Protein AF-A0A2V9LGN7-F1 (afdb_monomer_lite)

pLDDT: mean 71.52, std 15.53, range [40.0, 89.19]

Sequence (63 aa):
MIENESQSEKPLAGACVHEWTPTQSPYAVAEVCGLCKLFRYKAGPTADWEYRAPIPIPRMRGE

Radius of gyration: 16.07 Å; chains: 1; bounding box: 46×35×36 Å

Foldseek 3Di:
DDDPPVPPPLQDVVNDPFPWDWDDDPAPTKTAGPRPRWIWGANDPPGDIDTDRPPPPPPPPDD

Secondary structure (DSSP, 8-state):
---------PPPTT-----EEE---SSSEEEEETTT--EEEESSTTSPPEEEPPP--------

Structure (mmCIF, N/CA/C/O backbone):
data_AF-A0A2V9LGN7-F1
#
_entry.id   AF-A0A2V9LGN7-F1
#
loop_
_atom_site.group_PDB
_atom_site.id
_atom_site.type_symbol
_atom_site.label_atom_id
_atom_site.label_alt_id
_atom_site.label_comp_id
_atom_site.label_asym_id
_atom_site.label_entity_id
_atom_site.label_seq_id
_atom_site.pdbx_PDB_ins_code
_atom_site.Cartn_x
_atom_site.Cartn_y
_atom_site.Cartn_z
_atom_site.occupancy
_atom_site.B_iso_or_equiv
_atom_site.auth_seq_id
_atom_site.auth_comp_id
_atom_site.auth_asym_id
_atom_site.auth_atom_id
_atom_site.pdbx_PDB_model_num
ATOM 1 N N . MET A 1 1 ? -33.891 -0.493 26.257 1.00 41.41 1 MET A N 1
ATOM 2 C CA . MET A 1 1 ? -33.489 -1.074 24.962 1.00 41.41 1 MET A CA 1
ATOM 3 C C . MET A 1 1 ? -32.238 -0.320 24.566 1.00 41.41 1 MET A C 1
ATOM 5 O O . MET A 1 1 ? -32.356 0.840 24.2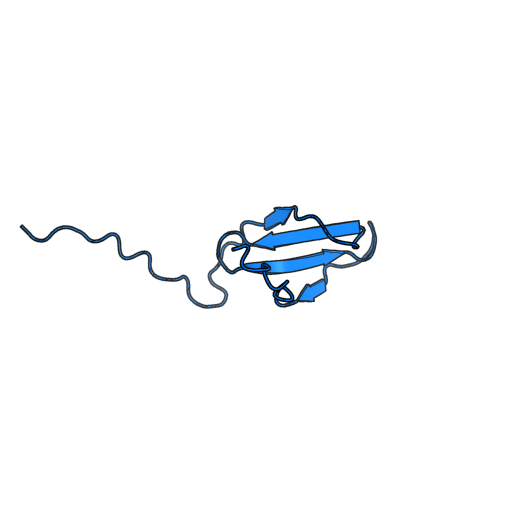16 1.00 41.41 1 MET A O 1
ATOM 9 N N . ILE A 1 2 ? -31.061 -0.883 24.842 1.00 49.66 2 ILE A N 1
ATOM 10 C CA . ILE A 1 2 ? -29.784 -0.201 24.597 1.00 49.66 2 ILE A CA 1
ATOM 11 C C . ILE A 1 2 ? -29.362 -0.606 23.188 1.00 49.66 2 ILE A C 1
ATOM 13 O O . ILE A 1 2 ? -29.202 -1.794 22.909 1.00 49.66 2 ILE A O 1
ATOM 17 N N . GLU A 1 3 ? -29.316 0.379 22.298 1.00 53.34 3 GLU A N 1
ATOM 18 C CA . GLU A 1 3 ? -28.907 0.237 20.906 1.00 53.34 3 GLU A CA 1
ATOM 19 C C . GLU A 1 3 ? -27.455 -0.254 20.863 1.00 53.34 3 GLU A C 1
ATOM 21 O O . GLU A 1 3 ? -26.573 0.324 21.492 1.00 53.34 3 GLU A O 1
ATOM 26 N N . ASN A 1 4 ? -27.228 -1.375 20.170 1.00 51.66 4 ASN A N 1
ATOM 27 C CA . ASN A 1 4 ? -25.899 -1.918 19.909 1.00 51.66 4 ASN A CA 1
ATOM 28 C C . ASN A 1 4 ? -25.175 -0.975 18.945 1.00 51.66 4 ASN A C 1
ATOM 30 O O . ASN A 1 4 ? -25.239 -1.121 17.722 1.00 51.66 4 ASN A O 1
ATOM 34 N N . GLU A 1 5 ? -24.498 0.012 19.514 1.00 54.88 5 GLU A N 1
ATOM 35 C CA . GLU A 1 5 ? -23.500 0.816 18.834 1.00 54.88 5 GLU A CA 1
ATOM 36 C C . GLU A 1 5 ? -22.443 -0.161 18.320 1.00 54.88 5 GLU A C 1
ATOM 38 O O . GLU A 1 5 ? -21.750 -0.811 19.103 1.00 54.88 5 GLU A O 1
ATOM 43 N N . SER A 1 6 ? -22.370 -0.334 17.000 1.00 56.34 6 SER A N 1
ATOM 44 C CA . SER A 1 6 ? -21.348 -1.149 16.345 1.00 56.34 6 SER A CA 1
ATOM 45 C C . SER A 1 6 ? -20.000 -0.476 16.569 1.00 56.34 6 SER A C 1
ATOM 47 O O . SER A 1 6 ? -19.521 0.308 15.747 1.00 56.34 6 SER A O 1
ATOM 49 N N . GLN A 1 7 ? -19.436 -0.731 17.746 1.00 50.16 7 GLN A N 1
ATOM 50 C CA . GLN A 1 7 ? -18.141 -0.274 18.192 1.00 50.16 7 GLN A CA 1
ATOM 51 C C . GLN A 1 7 ? -17.136 -0.935 17.257 1.00 50.16 7 GLN A C 1
ATOM 53 O O . GLN A 1 7 ? -16.726 -2.073 17.445 1.00 50.16 7 GLN A O 1
ATOM 58 N N . SER A 1 8 ? -16.831 -0.246 16.160 1.00 56.03 8 SER A N 1
ATOM 59 C CA . SER A 1 8 ? -15.776 -0.639 15.240 1.00 56.03 8 SER A CA 1
ATOM 60 C C . SER A 1 8 ? -14.478 -0.444 16.006 1.00 56.03 8 SER A C 1
ATOM 62 O O . SER A 1 8 ? -13.903 0.647 16.007 1.00 56.03 8 SER A O 1
ATOM 64 N N . GLU A 1 9 ? -14.095 -1.470 16.764 1.00 58.25 9 GLU A N 1
ATOM 65 C CA . GLU A 1 9 ? -12.830 -1.543 17.473 1.00 58.25 9 GLU A CA 1
ATOM 66 C C . GLU A 1 9 ? -11.748 -1.193 16.459 1.00 58.25 9 GLU A C 1
ATOM 68 O O . GLU A 1 9 ? -11.558 -1.887 15.457 1.00 58.25 9 GLU A O 1
ATOM 73 N N . LYS A 1 10 ? -11.099 -0.041 16.654 1.00 54.81 10 LYS A N 1
ATOM 74 C CA . LYS A 1 10 ? -10.000 0.368 15.784 1.00 54.81 10 LYS A CA 1
ATOM 75 C C . LYS A 1 10 ? -8.969 -0.756 15.880 1.00 54.81 10 LYS A C 1
ATOM 77 O O . LYS A 1 10 ? -8.483 -0.990 16.990 1.00 54.81 10 LYS A O 1
ATOM 82 N N . PRO A 1 11 ? -8.667 -1.472 14.784 1.00 54.47 11 PRO A N 1
ATOM 83 C CA . PRO A 1 11 ? -7.785 -2.621 14.857 1.00 54.47 11 PRO A CA 1
ATOM 84 C C . PRO A 1 11 ? -6.462 -2.178 15.474 1.00 54.47 11 PRO A C 1
ATOM 86 O O . PRO A 1 11 ? -5.925 -1.125 15.115 1.00 54.47 11 PRO A O 1
ATOM 89 N N . LEU A 1 12 ? -5.966 -2.970 16.427 1.00 56.69 12 LEU A N 1
ATOM 90 C CA . LEU A 1 12 ? -4.662 -2.757 17.051 1.00 56.69 12 LEU A CA 1
ATOM 91 C C . LEU A 1 12 ? -3.604 -2.534 15.960 1.00 56.69 12 LEU A C 1
ATOM 93 O O . LEU A 1 12 ? -3.672 -3.135 14.884 1.00 56.69 12 LEU A O 1
ATOM 97 N N . ALA A 1 13 ? -2.626 -1.664 16.216 1.00 48.94 13 ALA A N 1
ATOM 98 C CA . ALA A 1 13 ? -1.528 -1.434 15.280 1.00 48.94 13 ALA A CA 1
ATOM 99 C C . ALA A 1 13 ? -0.849 -2.778 14.945 1.00 48.94 13 ALA A C 1
ATOM 101 O O . ALA A 1 13 ? -0.352 -3.460 15.835 1.00 48.94 13 ALA A O 1
ATOM 102 N N . GLY A 1 14 ? -0.888 -3.185 13.671 1.00 54.78 14 GLY A N 1
ATOM 103 C CA . GLY A 1 14 ? -0.401 -4.493 13.204 1.00 54.78 14 GLY A CA 1
ATOM 104 C C . GLY A 1 14 ? -1.469 -5.585 13.025 1.00 54.78 14 GLY A C 1
ATOM 105 O O . GLY A 1 14 ? -1.212 -6.548 12.314 1.00 54.78 14 GLY A O 1
ATOM 106 N N . ALA A 1 15 ? -2.684 -5.419 13.558 1.00 62.34 15 ALA A N 1
ATOM 107 C CA . ALA A 1 15 ? -3.821 -6.333 13.350 1.00 62.34 15 ALA A CA 1
ATOM 108 C C . ALA A 1 15 ? -4.621 -6.031 12.068 1.00 62.34 15 ALA A C 1
ATOM 110 O O . ALA A 1 15 ? -5.657 -6.636 11.798 1.00 62.34 15 ALA A O 1
ATOM 111 N N . CYS A 1 16 ? -4.166 -5.063 11.272 1.00 73.38 16 CYS A N 1
ATOM 112 C CA . CYS A 1 16 ? -4.786 -4.765 9.995 1.00 73.38 16 CYS A CA 1
ATOM 113 C C . CYS A 1 16 ? -4.515 -5.912 9.012 1.00 73.38 16 CYS A C 1
ATOM 115 O O . CYS A 1 16 ? -3.362 -6.257 8.763 1.00 73.38 16 CYS A O 1
ATOM 117 N N . VAL A 1 17 ? -5.561 -6.442 8.375 1.00 78.25 17 VAL A N 1
ATOM 118 C CA . VAL A 1 17 ? -5.434 -7.415 7.268 1.00 78.25 17 VAL A CA 1
ATOM 119 C C . VAL A 1 17 ? -4.920 -6.788 5.965 1.00 78.25 17 VAL A C 1
ATOM 121 O O . VAL A 1 17 ? -4.829 -7.465 4.953 1.00 78.25 17 VAL A O 1
ATOM 124 N N . HIS A 1 18 ? -4.575 -5.500 6.008 1.00 80.19 18 HIS A N 1
ATOM 125 C CA . HIS A 1 18 ? -4.119 -4.663 4.907 1.00 80.19 18 HIS A CA 1
ATOM 126 C C . HIS A 1 18 ? -4.899 -4.871 3.604 1.00 80.19 18 HIS A C 1
ATOM 128 O O . HIS A 1 18 ? -4.494 -5.618 2.717 1.00 80.19 18 HIS A O 1
ATOM 134 N N . GLU A 1 19 ? -5.998 -4.134 3.460 1.00 86.81 19 GLU A N 1
ATOM 135 C CA . GLU A 1 19 ? -6.685 -4.020 2.176 1.00 86.81 19 GLU A CA 1
ATOM 136 C C . GLU A 1 19 ? -5.952 -3.002 1.299 1.00 86.81 19 GLU A C 1
ATOM 138 O O . GLU A 1 19 ? -6.183 -1.796 1.389 1.00 86.81 19 GLU A O 1
ATOM 143 N N . TRP A 1 20 ? -5.002 -3.487 0.504 1.00 86.94 20 TRP A N 1
ATOM 144 C CA . TRP A 1 20 ? -4.194 -2.658 -0.382 1.00 86.94 20 TRP A CA 1
ATOM 145 C C . TRP A 1 20 ? -5.003 -2.211 -1.597 1.00 86.94 20 TRP A C 1
ATOM 147 O O . TRP A 1 20 ? -5.417 -3.026 -2.418 1.00 86.94 20 TRP A O 1
ATOM 157 N N . THR A 1 21 ? -5.212 -0.904 -1.721 1.00 88.12 21 THR A N 1
ATOM 158 C CA . THR A 1 21 ? -5.840 -0.289 -2.890 1.00 88.12 21 THR A CA 1
ATOM 159 C C . THR A 1 21 ? -4.775 0.431 -3.715 1.00 88.12 21 THR A C 1
ATOM 161 O O . THR A 1 21 ? -4.020 1.226 -3.143 1.00 88.12 21 THR A O 1
ATOM 164 N N . PRO A 1 22 ? -4.701 0.211 -5.040 1.00 88.81 22 PRO A N 1
ATOM 165 C CA . PRO A 1 22 ? -3.785 0.951 -5.897 1.00 88.81 22 PRO A CA 1
ATOM 166 C C . PRO A 1 22 ? -4.082 2.449 -5.829 1.00 88.81 22 PRO A C 1
ATOM 168 O O . PRO A 1 22 ? -5.234 2.879 -5.894 1.00 88.81 22 PRO A O 1
ATOM 171 N N . THR A 1 23 ? -3.029 3.249 -5.701 1.00 86.06 23 THR A N 1
ATOM 172 C CA . THR A 1 23 ? -3.116 4.709 -5.687 1.00 86.06 23 THR A CA 1
ATOM 173 C C . THR A 1 23 ? -2.213 5.301 -6.755 1.00 86.06 23 THR A C 1
ATOM 175 O O . THR A 1 23 ? -1.160 4.757 -7.085 1.00 86.06 23 THR A O 1
ATOM 178 N N . GLN A 1 24 ? -2.613 6.456 -7.279 1.00 82.62 24 GLN A N 1
ATOM 179 C CA . GLN A 1 24 ? -1.762 7.226 -8.178 1.00 82.62 24 GLN A CA 1
ATOM 180 C C . GLN A 1 24 ? -0.534 7.727 -7.411 1.00 82.62 24 GLN A C 1
ATOM 182 O O . GLN A 1 24 ? -0.654 8.258 -6.305 1.00 82.62 24 GLN A O 1
ATOM 187 N N . SER A 1 25 ? 0.649 7.520 -7.984 1.00 81.00 25 SER A N 1
ATOM 188 C CA . SER A 1 25 ? 1.930 7.919 -7.402 1.00 81.00 25 SER A CA 1
ATOM 189 C C . SER A 1 25 ? 3.003 8.014 -8.4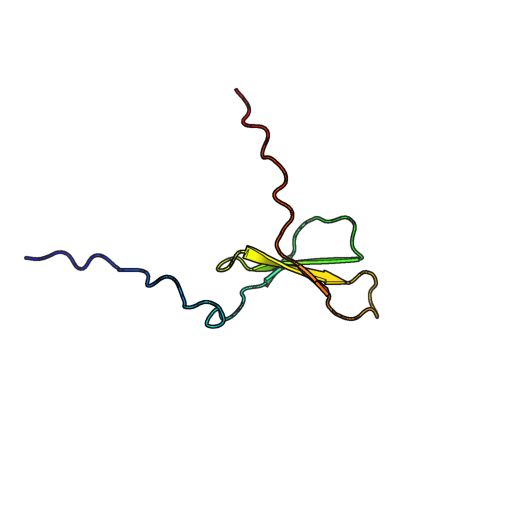98 1.00 81.00 25 SER A C 1
ATOM 191 O O . SER A 1 25 ? 2.790 7.474 -9.584 1.00 81.00 25 SER A O 1
ATOM 193 N N . PRO A 1 26 ? 4.164 8.637 -8.226 1.00 82.00 26 PRO A N 1
ATOM 194 C CA . PRO A 1 26 ? 5.286 8.658 -9.165 1.00 82.00 26 PRO A CA 1
ATOM 195 C C . PRO A 1 26 ? 6.051 7.322 -9.252 1.00 82.00 26 PRO A C 1
ATOM 197 O O . PRO A 1 26 ? 6.991 7.211 -10.034 1.00 82.00 26 PRO A O 1
ATOM 200 N N . TYR A 1 27 ? 5.700 6.326 -8.435 1.00 84.06 27 TYR A N 1
ATOM 201 C CA . TYR A 1 27 ? 6.351 5.017 -8.412 1.00 84.06 27 TYR A CA 1
ATOM 202 C C . TYR A 1 27 ? 5.723 4.053 -9.421 1.00 84.06 27 TYR A C 1
ATOM 204 O O . TYR A 1 27 ? 4.572 4.221 -9.821 1.00 84.06 27 TYR A O 1
ATOM 212 N N . ALA A 1 28 ? 6.462 3.000 -9.788 1.00 83.81 28 ALA A N 1
ATOM 213 C CA . ALA A 1 28 ? 5.984 1.987 -10.730 1.00 83.81 28 ALA A CA 1
ATOM 214 C C . ALA A 1 28 ? 4.711 1.282 -10.235 1.00 83.81 28 ALA A C 1
ATOM 216 O O . ALA A 1 28 ? 3.815 0.992 -11.022 1.00 83.81 28 ALA A O 1
ATOM 217 N N . VAL A 1 29 ? 4.631 1.023 -8.926 1.00 86.00 29 VAL A N 1
ATOM 218 C CA . VAL A 1 29 ? 3.418 0.553 -8.249 1.00 86.00 29 VAL A CA 1
ATOM 219 C C . VAL A 1 29 ? 3.338 1.239 -6.894 1.00 86.00 29 VAL A C 1
ATOM 221 O O . VAL A 1 29 ? 4.342 1.313 -6.187 1.00 86.00 29 VAL A O 1
ATOM 224 N N . ALA A 1 30 ? 2.155 1.708 -6.510 1.00 88.12 30 ALA A N 1
ATOM 225 C CA . ALA A 1 30 ? 1.903 2.181 -5.160 1.00 88.12 30 ALA A CA 1
ATOM 226 C C . ALA A 1 30 ? 0.501 1.819 -4.700 1.00 88.12 30 ALA A C 1
ATOM 228 O O . ALA A 1 30 ? -0.465 1.889 -5.460 1.00 88.12 30 ALA A O 1
ATOM 229 N N . GLU A 1 31 ? 0.405 1.460 -3.429 1.00 89.19 31 GLU A N 1
ATOM 230 C CA . GLU A 1 31 ? -0.828 1.036 -2.796 1.00 89.19 31 GLU A CA 1
ATOM 231 C C . GLU A 1 31 ? -0.941 1.654 -1.409 1.00 89.19 31 GLU A C 1
ATOM 233 O O . GLU A 1 31 ? 0.041 1.830 -0.683 1.00 89.19 31 GLU A O 1
ATOM 238 N N . VAL A 1 32 ? -2.170 1.973 -1.030 1.00 87.38 32 VAL A N 1
ATOM 239 C CA . VAL A 1 32 ? -2.507 2.446 0.306 1.00 87.38 32 VAL A CA 1
ATOM 240 C C . VAL A 1 32 ? -3.504 1.487 0.924 1.00 87.38 32 VAL A C 1
ATOM 242 O O . VAL A 1 32 ? -4.442 1.039 0.270 1.00 87.38 32 VAL A O 1
ATOM 245 N N . CYS A 1 33 ? -3.308 1.162 2.194 1.00 86.56 33 CYS A N 1
ATOM 246 C CA . CYS A 1 33 ? -4.277 0.369 2.922 1.00 86.56 33 CYS A CA 1
ATOM 247 C C . CYS A 1 33 ? -5.546 1.195 3.180 1.00 86.56 33 CYS A C 1
ATOM 249 O O . CYS A 1 33 ? -5.482 2.255 3.810 1.00 86.56 33 CYS A O 1
ATOM 251 N N . GLY A 1 34 ? -6.709 0.696 2.759 1.00 80.94 34 GLY A N 1
ATOM 252 C CA . GLY A 1 34 ? -8.005 1.336 3.001 1.00 80.94 34 GLY A CA 1
ATOM 253 C C . GLY A 1 34 ? -8.308 1.553 4.490 1.00 80.94 34 GLY A C 1
ATOM 254 O O . GLY A 1 34 ? -8.893 2.578 4.850 1.00 80.94 34 GLY A O 1
ATOM 255 N N . LEU A 1 35 ? -7.815 0.647 5.343 1.00 81.56 35 LEU A N 1
ATOM 256 C CA . LEU A 1 35 ? -8.081 0.584 6.783 1.00 81.56 35 LEU A CA 1
ATOM 257 C C . LEU A 1 35 ? -7.068 1.388 7.614 1.00 81.56 35 LEU A C 1
ATOM 259 O O . LEU A 1 35 ? -7.429 2.368 8.258 1.00 81.56 35 LEU A O 1
ATOM 263 N N . CYS A 1 36 ? -5.790 0.989 7.599 1.00 80.00 36 CYS A N 1
ATOM 264 C CA . CYS A 1 36 ? -4.748 1.588 8.444 1.00 80.00 36 CYS A CA 1
ATOM 265 C C . CYS A 1 36 ? -4.003 2.754 7.784 1.00 80.00 36 CYS A C 1
ATOM 267 O O . CYS A 1 36 ? -3.130 3.349 8.409 1.00 80.00 36 CYS A O 1
ATOM 269 N N . LYS A 1 37 ? -4.316 3.067 6.519 1.00 79.38 37 LYS A N 1
ATOM 270 C CA . LYS A 1 37 ? -3.637 4.094 5.714 1.00 79.38 37 LYS A CA 1
ATOM 271 C C . LYS A 1 37 ? -2.128 3.888 5.564 1.00 79.38 37 LYS A C 1
ATOM 273 O O . LYS A 1 37 ? -1.446 4.812 5.146 1.00 79.38 37 LYS A O 1
ATOM 278 N N . LEU A 1 38 ? -1.595 2.697 5.841 1.00 84.00 38 LEU A N 1
ATOM 279 C CA . LEU A 1 38 ? -0.204 2.374 5.524 1.00 84.00 38 LEU A CA 1
ATOM 280 C C . LEU A 1 38 ? 0.014 2.487 4.012 1.00 84.00 38 LEU A C 1
ATOM 282 O O . LEU A 1 38 ? -0.840 2.053 3.241 1.00 84.00 38 LEU A O 1
ATOM 286 N N . PHE A 1 39 ? 1.136 3.064 3.594 1.00 84.38 39 PHE A N 1
ATOM 287 C CA . PHE A 1 39 ? 1.492 3.213 2.189 1.00 84.38 39 PHE A CA 1
ATOM 288 C C . PHE A 1 39 ? 2.650 2.275 1.849 1.00 84.38 39 PHE A C 1
ATOM 290 O O . PHE A 1 39 ? 3.638 2.196 2.585 1.00 84.38 39 PHE A O 1
ATOM 297 N N . ARG A 1 40 ? 2.535 1.561 0.730 1.00 86.75 40 ARG A N 1
ATOM 298 C CA . ARG A 1 40 ? 3.622 0.755 0.175 1.00 86.75 40 ARG A CA 1
ATOM 299 C C . ARG A 1 40 ? 3.822 1.068 -1.296 1.00 86.75 40 ARG A C 1
ATOM 301 O O . ARG A 1 40 ? 2.859 1.334 -2.012 1.00 86.75 40 ARG A O 1
ATOM 308 N N . TYR A 1 41 ? 5.062 1.021 -1.757 1.00 88.38 41 TYR A N 1
ATOM 309 C CA . TYR A 1 41 ? 5.383 1.265 -3.158 1.00 88.38 41 TYR A CA 1
ATOM 310 C C . TYR A 1 41 ? 6.544 0.401 -3.637 1.00 88.38 41 TYR A C 1
ATOM 312 O O . TYR A 1 41 ? 7.340 -0.102 -2.845 1.00 88.38 41 TYR A O 1
ATOM 320 N N . LYS A 1 42 ? 6.640 0.252 -4.956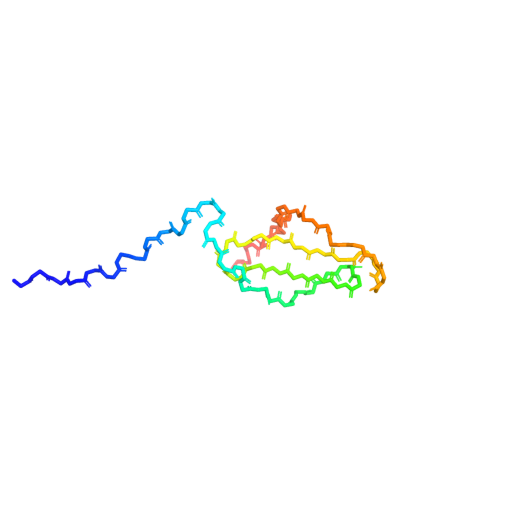 1.00 88.19 42 LYS A N 1
ATOM 321 C CA . LYS A 1 42 ? 7.782 -0.331 -5.655 1.00 88.19 42 LYS A CA 1
ATOM 322 C C . LYS A 1 42 ? 8.392 0.709 -6.574 1.00 88.19 42 LYS A C 1
ATOM 324 O O . LYS A 1 42 ? 7.712 1.239 -7.453 1.00 88.19 42 LYS A O 1
ATOM 329 N N . ALA A 1 43 ? 9.690 0.954 -6.417 1.00 86.06 43 ALA A N 1
ATOM 330 C CA . ALA A 1 43 ? 10.434 1.854 -7.299 1.00 86.06 43 ALA A CA 1
ATOM 331 C C . ALA A 1 43 ? 10.493 1.347 -8.756 1.00 86.06 43 ALA A C 1
ATOM 333 O O . ALA A 1 43 ? 10.591 2.140 -9.685 1.00 86.06 43 ALA A O 1
ATOM 334 N N . GLY A 1 44 ? 10.382 0.033 -8.961 1.00 85.06 44 GLY A N 1
ATOM 335 C CA . GLY A 1 44 ? 10.350 -0.610 -10.272 1.00 85.06 44 GLY A CA 1
ATOM 336 C C . GLY A 1 44 ? 9.632 -1.962 -10.218 1.00 85.06 44 GLY A C 1
ATOM 337 O O . GLY A 1 44 ? 9.391 -2.483 -9.130 1.00 85.06 44 GLY A O 1
ATOM 338 N N . PRO A 1 45 ? 9.303 -2.571 -11.368 1.00 80.19 45 PRO A N 1
ATOM 339 C CA . PRO A 1 45 ? 8.541 -3.825 -11.425 1.00 80.19 45 PRO A CA 1
ATOM 340 C C . PRO A 1 45 ? 9.225 -4.995 -10.696 1.00 80.19 45 PRO A C 1
ATOM 342 O O . PRO A 1 45 ? 8.547 -5.860 -10.144 1.00 80.19 45 PRO A O 1
ATOM 345 N N . THR A 1 46 ? 10.560 -4.994 -10.652 1.00 86.38 46 THR A N 1
ATOM 346 C CA . THR A 1 46 ? 11.389 -6.000 -9.969 1.00 86.38 46 THR A CA 1
ATOM 347 C C . THR A 1 46 ? 11.921 -5.533 -8.614 1.00 86.38 46 THR A C 1
ATOM 349 O O . THR A 1 46 ? 12.679 -6.263 -7.982 1.00 86.38 46 THR A O 1
ATOM 352 N N . ALA A 1 47 ? 11.584 -4.315 -8.182 1.00 86.31 47 ALA A N 1
ATOM 353 C CA . ALA A 1 47 ? 12.020 -3.796 -6.892 1.00 86.31 47 ALA A CA 1
ATOM 354 C C . ALA A 1 47 ? 11.219 -4.436 -5.748 1.00 86.31 47 ALA A C 1
ATOM 356 O O . ALA A 1 47 ? 10.068 -4.853 -5.933 1.00 86.31 47 ALA A O 1
ATOM 357 N N . ASP A 1 48 ? 11.829 -4.484 -4.565 1.00 85.62 48 ASP A N 1
ATOM 358 C CA . ASP A 1 48 ? 11.145 -4.892 -3.340 1.00 85.62 48 ASP A CA 1
ATOM 359 C C . ASP A 1 48 ? 10.127 -3.827 -2.885 1.00 85.62 48 ASP A C 1
ATOM 361 O O . ASP A 1 48 ? 10.112 -2.698 -3.388 1.00 85.62 48 ASP A O 1
ATOM 365 N N . TRP A 1 49 ? 9.238 -4.203 -1.965 1.00 83.81 49 TRP A N 1
ATOM 366 C CA . TRP A 1 49 ? 8.223 -3.306 -1.428 1.00 83.81 49 TRP A CA 1
ATOM 367 C C . TRP A 1 49 ? 8.818 -2.414 -0.342 1.00 83.81 49 TRP A C 1
ATOM 369 O O . TRP A 1 49 ? 9.210 -2.878 0.726 1.00 83.81 49 TRP A O 1
ATOM 379 N N . GLU A 1 50 ? 8.793 -1.106 -0.569 1.00 84.44 50 GLU A N 1
ATOM 380 C CA . GLU A 1 50 ? 9.100 -0.130 0.468 1.00 84.44 50 GLU A CA 1
ATOM 381 C C . GLU A 1 50 ? 7.823 0.291 1.198 1.00 84.44 50 GLU A C 1
ATOM 383 O O . GLU A 1 50 ? 6.813 0.627 0.577 1.00 84.44 50 GLU A O 1
ATOM 388 N N . TYR A 1 51 ? 7.880 0.309 2.531 1.00 80.38 51 TYR A N 1
ATOM 389 C CA . TYR A 1 51 ? 6.777 0.719 3.398 1.00 80.38 51 TYR A CA 1
ATOM 390 C C . TYR A 1 51 ? 7.076 2.099 3.986 1.00 80.38 51 TYR A C 1
ATOM 392 O O . TYR A 1 51 ? 8.129 2.321 4.589 1.00 80.38 51 TYR A O 1
ATOM 400 N N . ARG A 1 52 ? 6.149 3.044 3.824 1.00 73.19 52 ARG A N 1
ATOM 401 C CA . ARG A 1 52 ? 6.229 4.385 4.421 1.00 73.19 52 ARG A CA 1
ATOM 402 C C . ARG A 1 52 ? 4.868 4.758 5.004 1.00 73.19 52 ARG A C 1
ATOM 404 O O . ARG A 1 52 ? 3.827 4.279 4.561 1.00 73.19 52 ARG A O 1
ATOM 411 N N . ALA A 1 53 ? 4.856 5.665 5.975 1.00 66.19 53 ALA A N 1
ATOM 412 C CA . ALA A 1 53 ? 3.632 6.409 6.241 1.00 66.19 53 ALA A CA 1
ATOM 413 C C . ALA A 1 53 ? 3.302 7.245 4.988 1.00 66.19 53 ALA A C 1
ATOM 415 O O . ALA A 1 53 ? 4.231 7.794 4.383 1.00 66.19 53 ALA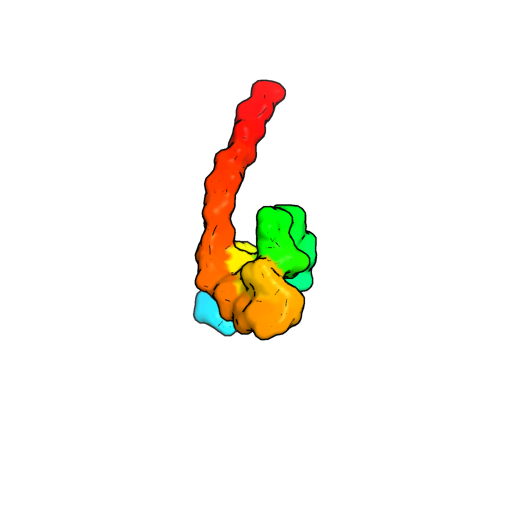 A O 1
ATOM 416 N N . PRO A 1 54 ? 2.031 7.336 4.560 1.00 61.22 54 PRO A N 1
ATOM 417 C CA . PRO A 1 54 ? 1.667 8.202 3.449 1.00 61.22 54 PRO A CA 1
ATOM 418 C C . PRO A 1 54 ? 2.107 9.620 3.794 1.00 61.22 54 PRO A C 1
ATOM 420 O O . PRO A 1 54 ? 1.794 10.121 4.876 1.00 61.22 54 PRO A O 1
ATOM 423 N N . ILE A 1 55 ? 2.838 10.264 2.886 1.00 59.62 55 ILE A N 1
ATOM 424 C CA . ILE A 1 55 ? 3.116 11.690 3.026 1.00 59.62 55 ILE A CA 1
ATOM 425 C C . ILE A 1 55 ? 1.754 12.374 2.904 1.00 59.62 55 ILE A C 1
ATOM 427 O O . ILE A 1 55 ? 1.112 12.220 1.861 1.00 59.62 55 ILE A O 1
ATOM 431 N N . PRO A 1 56 ? 1.260 13.062 3.949 1.00 56.34 56 PRO A N 1
ATOM 432 C CA . PRO A 1 56 ? -0.005 13.762 3.856 1.00 56.34 56 PRO A CA 1
ATOM 433 C C . PRO A 1 56 ? 0.147 14.822 2.771 1.00 56.34 56 PRO A C 1
ATOM 435 O O . PRO A 1 56 ? 0.795 15.845 2.976 1.00 56.34 56 PRO A O 1
ATOM 438 N N . ILE A 1 57 ? -0.424 14.564 1.595 1.00 60.44 57 ILE A N 1
ATOM 439 C CA . ILE A 1 57 ? -0.611 15.611 0.603 1.00 60.44 57 ILE A CA 1
ATOM 440 C C . ILE A 1 57 ? -1.640 16.535 1.249 1.00 60.44 57 ILE A C 1
ATOM 442 O O . ILE A 1 57 ? -2.748 16.062 1.538 1.00 60.44 57 ILE A O 1
ATOM 446 N N . PRO A 1 58 ? -1.302 17.800 1.558 1.00 49.69 58 PRO A N 1
ATOM 447 C CA . PRO A 1 58 ? -2.294 18.725 2.063 1.00 49.69 58 PRO A CA 1
ATOM 448 C C . PRO A 1 58 ? -3.415 18.746 1.031 1.00 49.69 58 PRO A C 1
ATOM 450 O O . PRO A 1 58 ? -3.224 19.184 -0.103 1.00 49.69 58 PRO A O 1
ATOM 453 N N . ARG A 1 59 ? -4.584 18.210 1.399 1.00 53.84 59 ARG A N 1
ATOM 454 C CA . ARG A 1 59 ? -5.804 18.489 0.654 1.00 53.84 59 ARG A CA 1
ATOM 455 C C . ARG A 1 59 ? -5.923 19.997 0.769 1.00 53.84 59 ARG A C 1
ATOM 457 O O . ARG A 1 59 ? -6.192 20.484 1.867 1.00 53.84 59 ARG A O 1
ATOM 464 N N . MET A 1 60 ? -5.621 20.731 -0.303 1.00 50.03 60 MET A N 1
ATOM 465 C CA . MET A 1 60 ? -5.994 22.134 -0.366 1.00 50.03 60 MET A CA 1
ATOM 466 C C . MET A 1 60 ? -7.489 22.142 -0.076 1.00 50.03 60 MET A C 1
ATOM 468 O O . MET A 1 60 ? -8.283 21.560 -0.816 1.00 50.03 60 MET A O 1
ATOM 472 N N . ARG A 1 61 ? -7.831 22.646 1.108 1.00 46.72 61 ARG A N 1
ATOM 473 C CA . ARG A 1 61 ? -9.196 22.866 1.547 1.00 46.72 61 ARG A CA 1
ATOM 474 C C . ARG A 1 6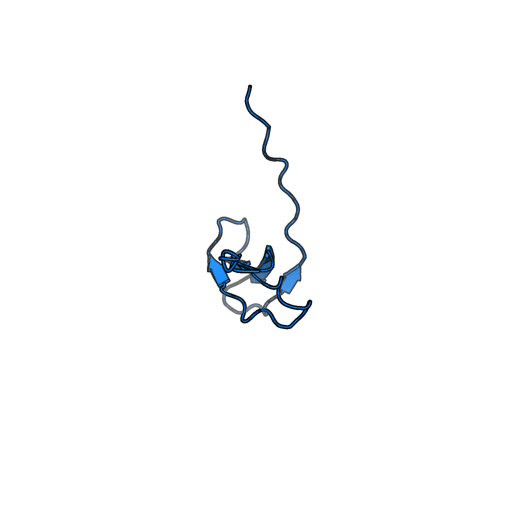1 ? -9.708 23.963 0.624 1.00 46.72 61 ARG A C 1
ATOM 476 O O . ARG A 1 61 ? -9.462 25.129 0.893 1.00 46.72 61 ARG A O 1
ATOM 483 N N . GLY A 1 62 ? -10.262 23.546 -0.512 1.00 53.44 62 GLY A N 1
ATOM 484 C CA . GLY A 1 62 ? -10.951 24.430 -1.436 1.00 53.44 62 GLY A CA 1
ATOM 485 C C . GLY A 1 62 ? -12.107 25.093 -0.702 1.00 53.44 62 GLY A C 1
ATOM 486 O O . GLY A 1 62 ? -12.805 24.428 0.069 1.00 53.44 62 GLY A O 1
ATOM 487 N N . GLU A 1 63 ? -12.173 26.402 -0.904 1.00 40.00 63 GLU A N 1
ATOM 488 C CA . GLU A 1 63 ? -13.175 27.366 -0.447 1.00 40.00 63 GLU A CA 1
ATOM 489 C C . GLU A 1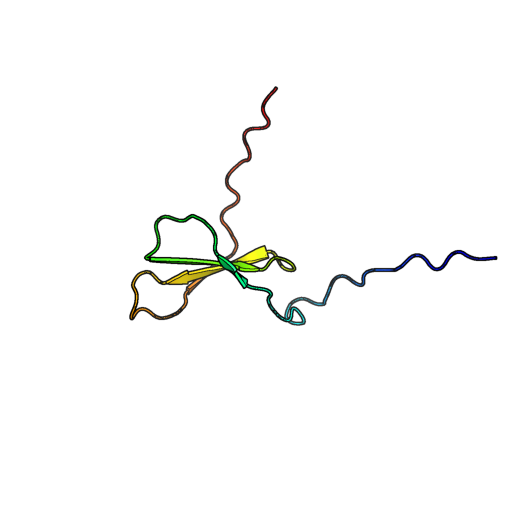 63 ? -14.626 26.942 -0.707 1.00 40.00 63 GLU A C 1
ATOM 491 O O . GLU A 1 63 ? -14.887 26.247 -1.718 1.00 40.00 63 GLU A O 1
#